Protein AF-X0X246-F1 (afdb_monomer_lite)

Structure (mmCIF, N/CA/C/O backbone):
data_AF-X0X246-F1
#
_entry.id   AF-X0X246-F1
#
loop_
_atom_site.group_PDB
_atom_site.id
_atom_site.type_symbol
_atom_site.label_atom_id
_atom_site.label_alt_id
_atom_site.label_comp_id
_atom_site.label_asym_id
_atom_site.label_entity_id
_atom_site.label_seq_id
_atom_site.pdbx_PDB_ins_code
_atom_site.Cartn_x
_atom_site.Cartn_y
_atom_site.Cartn_z
_atom_site.occupancy
_atom_site.B_iso_or_equiv
_atom_site.auth_seq_id
_atom_site.auth_comp_id
_atom_site.auth_asym_id
_atom_site.auth_atom_id
_atom_site.pdbx_PDB_model_num
ATOM 1 N N . ILE A 1 1 ? -10.282 -26.060 -7.174 1.00 69.44 1 ILE A N 1
ATOM 2 C CA . ILE A 1 1 ? -11.731 -25.877 -6.920 1.00 69.44 1 ILE A CA 1
ATOM 3 C C . ILE A 1 1 ? -11.828 -24.889 -5.763 1.00 69.44 1 ILE A C 1
ATOM 5 O O . ILE A 1 1 ? -11.105 -25.118 -4.797 1.00 69.44 1 ILE A O 1
ATOM 9 N N . PRO A 1 2 ? -12.576 -23.777 -5.881 1.00 82.06 2 PRO A N 1
ATOM 10 C CA . PRO A 1 2 ? -12.787 -22.853 -4.764 1.00 82.06 2 PRO A CA 1
ATOM 11 C C . PRO A 1 2 ? -13.455 -23.574 -3.587 1.00 82.06 2 PRO A C 1
ATOM 13 O O . PRO A 1 2 ? -14.166 -24.557 -3.801 1.00 82.06 2 PRO A O 1
ATOM 16 N N . ASP A 1 3 ? -13.229 -23.106 -2.361 1.00 89.69 3 ASP A N 1
ATOM 17 C CA . ASP A 1 3 ? -13.932 -23.639 -1.192 1.00 89.69 3 ASP A CA 1
ATOM 18 C C . ASP A 1 3 ? -15.446 -23.391 -1.354 1.00 89.69 3 ASP A C 1
ATOM 20 O O . ASP A 1 3 ? -15.888 -22.282 -1.650 1.00 89.69 3 ASP A O 1
ATOM 24 N N . CYS A 1 4 ? -16.251 -24.451 -1.234 1.00 93.00 4 CYS A N 1
ATOM 25 C CA . CYS A 1 4 ? -17.696 -24.399 -1.468 1.00 93.00 4 CYS A CA 1
ATOM 26 C C . CYS A 1 4 ? -18.498 -23.808 -0.298 1.00 93.00 4 CYS A C 1
ATOM 28 O O . CYS A 1 4 ? -19.704 -23.600 -0.428 1.00 93.00 4 CYS A O 1
ATOM 30 N N . LYS A 1 5 ? -17.854 -23.575 0.847 1.00 94.25 5 LYS A N 1
ATOM 31 C CA . LYS A 1 5 ? -18.453 -23.055 2.078 1.00 94.25 5 LYS A CA 1
ATOM 32 C C . LYS A 1 5 ? -18.032 -21.619 2.367 1.00 94.25 5 LYS A C 1
ATOM 34 O O . LYS A 1 5 ? -18.797 -20.908 3.015 1.00 94.25 5 LYS A O 1
ATOM 39 N N . LYS A 1 6 ? -16.844 -21.192 1.930 1.00 93.81 6 LYS A N 1
ATOM 40 C CA . LYS A 1 6 ? -16.334 -19.839 2.180 1.00 93.81 6 LYS A CA 1
ATOM 41 C C . LYS A 1 6 ? -15.541 -19.287 0.999 1.00 93.81 6 LYS A C 1
ATOM 43 O O . LYS A 1 6 ? -14.592 -19.904 0.534 1.00 93.81 6 LYS A O 1
ATOM 48 N N . ASP A 1 7 ? -15.863 -18.061 0.595 1.00 94.44 7 ASP A N 1
ATOM 49 C CA . ASP A 1 7 ? -14.996 -17.276 -0.282 1.00 94.44 7 ASP A CA 1
ATOM 50 C C . ASP A 1 7 ? -14.025 -16.440 0.566 1.00 94.44 7 ASP A C 1
ATOM 52 O O . ASP A 1 7 ? -14.427 -15.552 1.315 1.00 94.44 7 ASP A O 1
ATOM 56 N N . HIS A 1 8 ? -12.731 -16.742 0.468 1.00 93.19 8 HIS A N 1
ATOM 57 C CA . HIS A 1 8 ? -11.681 -16.056 1.224 1.00 93.19 8 HIS A CA 1
ATOM 58 C C . HIS A 1 8 ? -11.298 -14.681 0.657 1.00 93.19 8 HIS A C 1
ATOM 60 O O . HIS A 1 8 ? -10.497 -13.983 1.277 1.00 93.19 8 HIS A O 1
ATOM 66 N N . LEU A 1 9 ? -11.820 -14.297 -0.511 1.00 95.06 9 LEU A N 1
ATOM 67 C CA . LEU A 1 9 ? -11.568 -12.986 -1.112 1.00 95.06 9 LEU A CA 1
ATOM 68 C C . LEU A 1 9 ? -12.563 -11.920 -0.642 1.00 95.06 9 LEU A C 1
ATOM 70 O O . LEU A 1 9 ? -12.336 -10.731 -0.874 1.00 95.06 9 LEU A O 1
ATOM 74 N N . VAL A 1 10 ? -13.648 -12.326 0.022 1.00 96.25 10 VAL A N 1
ATOM 75 C CA . VAL A 1 10 ? -14.611 -11.398 0.615 1.00 96.25 10 VAL A CA 1
ATOM 76 C C . VAL A 1 10 ? -13.976 -10.714 1.825 1.00 96.25 10 VAL A C 1
ATOM 78 O O . VAL A 1 10 ? -13.415 -11.355 2.713 1.00 96.25 10 VAL A O 1
ATOM 81 N N . ILE A 1 11 ? -14.062 -9.385 1.849 1.00 97.00 11 ILE A N 1
ATOM 82 C CA . ILE A 1 11 ? -13.615 -8.554 2.967 1.00 97.00 11 ILE A CA 1
ATOM 83 C C . ILE A 1 11 ? -14.834 -8.295 3.855 1.00 97.00 11 ILE A C 1
ATOM 85 O O . ILE A 1 11 ? -15.591 -7.357 3.611 1.00 97.00 11 ILE A O 1
ATOM 89 N N . ASP A 1 12 ? -15.034 -9.159 4.851 1.00 96.69 12 ASP A N 1
ATOM 90 C CA . ASP A 1 12 ? -16.179 -9.090 5.773 1.00 96.69 12 ASP A CA 1
ATOM 91 C C . ASP A 1 12 ? -16.005 -8.016 6.863 1.00 96.69 12 ASP A C 1
ATOM 93 O O . ASP A 1 12 ? -16.977 -7.424 7.332 1.00 9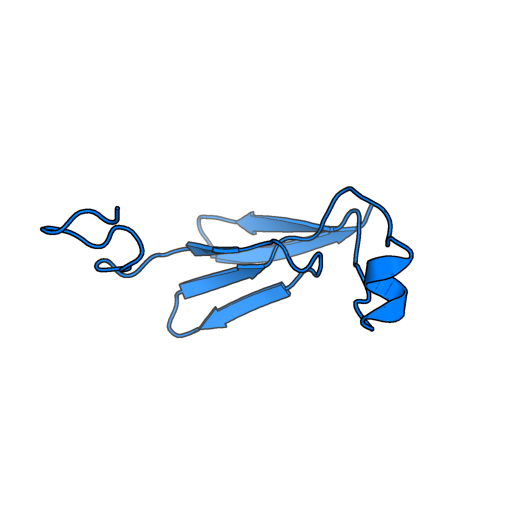6.69 12 ASP A O 1
ATOM 97 N N . GLU A 1 13 ? -14.759 -7.738 7.258 1.00 97.31 13 GLU A N 1
ATOM 98 C CA . GLU A 1 13 ? -14.410 -6.736 8.267 1.00 97.31 13 GLU A CA 1
ATOM 99 C C . GLU A 1 13 ? -13.790 -5.502 7.610 1.00 97.31 13 GLU A C 1
ATOM 101 O O . GLU A 1 13 ? -12.929 -5.611 6.736 1.00 97.31 13 GLU A O 1
ATOM 106 N N . LEU A 1 14 ? -14.211 -4.310 8.041 1.00 97.56 14 LEU A N 1
ATOM 107 C CA . LEU A 1 14 ? -13.683 -3.058 7.502 1.00 97.56 14 LEU A CA 1
ATOM 108 C C . LEU A 1 14 ? -12.209 -2.891 7.900 1.00 97.56 14 LEU A C 1
ATOM 110 O O . LEU A 1 14 ? -11.918 -2.772 9.092 1.00 97.56 14 LEU A O 1
ATOM 114 N N . PRO A 1 15 ? -11.272 -2.832 6.936 1.00 97.69 15 PRO A N 1
ATOM 115 C CA . PRO A 1 15 ? -9.867 -2.704 7.265 1.00 97.69 15 PRO A CA 1
ATOM 116 C C . PRO A 1 15 ? -9.519 -1.258 7.600 1.00 97.69 15 PRO A C 1
AT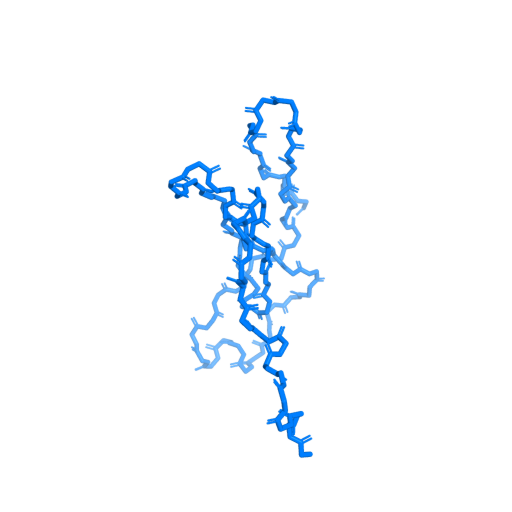OM 118 O O . PRO A 1 15 ? -9.975 -0.317 6.951 1.00 97.69 15 PRO A O 1
ATOM 121 N N . ASP A 1 16 ? -8.580 -1.074 8.520 1.00 97.19 16 ASP A N 1
ATOM 122 C CA . ASP A 1 16 ? -7.915 0.214 8.668 1.00 97.19 16 ASP A CA 1
ATOM 123 C C . ASP A 1 16 ? -7.047 0.508 7.436 1.00 97.19 16 ASP A C 1
ATOM 125 O O . ASP A 1 16 ? -7.029 1.627 6.929 1.00 97.19 16 ASP A O 1
ATOM 129 N N . PHE A 1 17 ? -6.299 -0.469 6.931 1.00 98.00 17 PHE A N 1
ATOM 130 C CA . PHE A 1 17 ? -5.408 -0.294 5.783 1.00 98.00 17 PHE A CA 1
ATOM 131 C C . PHE A 1 17 ? -5.763 -1.288 4.686 1.00 98.00 17 PHE A C 1
ATOM 133 O O . PHE A 1 17 ? -5.733 -2.494 4.910 1.00 98.00 17 PHE A O 1
ATOM 140 N N . PHE A 1 18 ? -6.032 -0.783 3.486 1.00 98.19 18 PHE A N 1
ATOM 141 C CA . PHE A 1 18 ? -6.202 -1.608 2.299 1.00 98.19 18 PHE A CA 1
ATOM 142 C C . PHE A 1 18 ? -4.989 -1.423 1.388 1.00 98.19 18 PHE A C 1
ATOM 144 O O . PHE A 1 18 ? -4.780 -0.341 0.835 1.00 98.19 18 PHE A O 1
ATOM 151 N N . ILE A 1 19 ? -4.162 -2.465 1.281 1.00 98.06 19 ILE A N 1
ATOM 152 C CA . ILE A 1 19 ? -2.867 -2.419 0.595 1.00 98.06 19 ILE A CA 1
ATOM 153 C C . ILE A 1 19 ? -2.904 -3.333 -0.626 1.00 98.06 19 ILE A C 1
ATOM 155 O O . ILE A 1 19 ? -3.279 -4.498 -0.541 1.00 98.06 19 ILE A O 1
ATOM 159 N N . THR A 1 20 ? -2.482 -2.795 -1.763 1.00 97.88 20 THR A N 1
ATOM 160 C CA . THR A 1 20 ? -2.458 -3.472 -3.061 1.00 97.88 20 THR A CA 1
ATOM 161 C C . THR A 1 20 ? -1.110 -3.271 -3.754 1.00 97.88 20 THR A C 1
ATOM 163 O O . THR A 1 20 ? -0.223 -2.577 -3.249 1.00 97.88 20 THR A O 1
ATOM 166 N N . GLY A 1 21 ? -0.933 -3.914 -4.905 1.00 95.94 21 GLY A N 1
ATOM 167 C CA . GLY A 1 21 ? 0.259 -3.784 -5.737 1.00 95.94 21 GLY A CA 1
ATOM 168 C C . GLY A 1 21 ? -0.050 -4.194 -7.171 1.00 95.94 21 GLY A C 1
ATOM 169 O O . GLY A 1 21 ? -1.053 -3.773 -7.741 1.00 95.94 21 GLY A O 1
ATOM 170 N N . HIS A 1 22 ? 0.794 -5.053 -7.746 1.00 96.06 22 HIS A N 1
ATOM 171 C CA . HIS A 1 22 ? 0.614 -5.681 -9.063 1.00 96.06 22 HIS A CA 1
ATOM 172 C C . HIS A 1 22 ? 0.720 -4.744 -10.283 1.00 96.06 22 HIS A C 1
ATOM 174 O O . HIS A 1 22 ? 1.418 -5.081 -11.233 1.00 96.06 22 HIS A O 1
ATOM 180 N N . ILE A 1 23 ? 0.129 -3.546 -10.260 1.00 94.94 23 ILE A N 1
ATOM 181 C CA . ILE A 1 23 ? 0.158 -2.609 -11.402 1.00 94.94 23 ILE A CA 1
ATOM 182 C C . ILE A 1 23 ? 1.404 -1.711 -11.446 1.00 94.94 23 ILE A C 1
ATOM 184 O O . ILE A 1 23 ? 1.551 -0.905 -12.361 1.00 94.94 23 ILE A O 1
ATOM 188 N N . HIS A 1 24 ? 2.293 -1.836 -10.454 1.00 97.12 24 HIS A N 1
ATOM 189 C CA . HIS A 1 24 ? 3.600 -1.168 -10.404 1.00 97.12 24 HIS A CA 1
ATOM 190 C C . HIS A 1 24 ? 3.524 0.373 -10.381 1.00 97.12 24 HIS A C 1
ATOM 192 O O . HIS A 1 24 ? 4.422 1.052 -10.877 1.00 97.12 24 HIS A O 1
ATOM 198 N N . ARG A 1 25 ? 2.468 0.944 -9.790 1.00 96.50 25 ARG A N 1
ATOM 199 C CA . ARG A 1 25 ? 2.277 2.396 -9.635 1.00 96.50 25 ARG A CA 1
ATOM 200 C C . ARG A 1 25 ? 1.958 2.746 -8.197 1.00 96.50 25 ARG A C 1
ATOM 202 O O . ARG A 1 25 ? 1.130 2.081 -7.589 1.00 96.50 25 ARG A O 1
ATOM 209 N N . VAL A 1 26 ? 2.550 3.806 -7.664 1.00 97.94 26 VAL A N 1
ATOM 210 C CA . VAL A 1 26 ? 2.309 4.171 -6.266 1.00 97.94 26 VAL A CA 1
ATOM 211 C C . VAL A 1 26 ? 1.104 5.101 -6.139 1.00 97.94 26 VAL A C 1
ATOM 213 O O . VAL A 1 26 ? 0.966 6.066 -6.887 1.00 97.94 26 VAL A O 1
ATOM 216 N N . SER A 1 27 ? 0.235 4.836 -5.168 1.00 97.19 27 SER A N 1
ATOM 217 C CA . SER A 1 27 ? -0.847 5.746 -4.789 1.00 97.19 27 SER A CA 1
ATOM 218 C C . SER A 1 27 ? -1.163 5.605 -3.305 1.00 97.19 27 SER A C 1
ATOM 220 O O . SER A 1 27 ? -1.162 4.497 -2.773 1.00 97.19 27 SER A O 1
ATOM 222 N N . CYS A 1 28 ? -1.453 6.727 -2.652 1.00 97.50 28 CYS A N 1
ATOM 223 C CA . CYS A 1 28 ? -1.928 6.775 -1.275 1.00 97.50 28 CYS A CA 1
ATOM 224 C C . CYS A 1 28 ? -3.152 7.687 -1.228 1.00 97.50 28 CYS A C 1
ATOM 226 O O . CYS A 1 28 ? -3.082 8.840 -1.653 1.00 97.50 28 CYS A O 1
ATOM 228 N N . SER A 1 29 ? -4.262 7.195 -0.693 1.00 96.62 29 SER A N 1
ATOM 229 C CA . SER A 1 29 ? -5.481 7.983 -0.516 1.00 96.62 29 SER A CA 1
ATOM 230 C C . SER A 1 29 ? -6.236 7.550 0.736 1.00 96.62 29 SER A C 1
ATOM 232 O O . SER A 1 29 ? -5.917 6.535 1.355 1.00 96.62 29 SER A O 1
ATOM 234 N N . ASN A 1 30 ? -7.222 8.344 1.138 1.00 96.81 30 ASN A N 1
ATOM 235 C CA . ASN A 1 30 ? -8.156 7.963 2.185 1.00 96.81 30 ASN A CA 1
ATOM 236 C C . ASN A 1 30 ? -9.561 7.891 1.590 1.00 96.81 30 ASN A C 1
ATOM 238 O O . ASN A 1 30 ? -9.983 8.819 0.900 1.00 96.81 30 ASN A O 1
ATOM 242 N N . TYR A 1 31 ? -10.274 6.804 1.864 1.00 97.06 31 TYR A N 1
ATOM 243 C CA . TYR A 1 31 ? -11.675 6.653 1.496 1.00 97.06 31 TYR A CA 1
ATOM 244 C C . TYR A 1 31 ? -12.457 6.169 2.710 1.00 97.06 31 TYR A C 1
ATOM 246 O O . TYR A 1 31 ? -12.184 5.091 3.227 1.00 97.06 31 TYR A O 1
ATOM 254 N N . LYS A 1 32 ? -13.421 6.970 3.181 1.00 96.56 32 LYS A N 1
ATOM 255 C CA . LYS A 1 32 ? -14.247 6.650 4.361 1.00 96.56 32 LYS A CA 1
ATOM 256 C C . LYS A 1 32 ? -13.414 6.176 5.567 1.00 96.56 32 LYS A C 1
ATOM 258 O O . LYS A 1 32 ? -13.728 5.165 6.182 1.00 96.56 32 LYS A O 1
ATOM 263 N N . ASN A 1 33 ? -12.344 6.903 5.892 1.00 95.31 33 ASN A N 1
ATOM 264 C CA . ASN A 1 33 ? -11.390 6.599 6.968 1.00 95.31 33 ASN A CA 1
ATOM 265 C C . ASN A 1 33 ? -10.471 5.384 6.737 1.00 95.31 33 ASN A C 1
ATOM 267 O O . ASN A 1 33 ? -9.537 5.193 7.517 1.00 95.31 33 ASN A O 1
ATOM 271 N N . ILE A 1 34 ? -10.619 4.652 5.631 1.00 98.00 34 ILE A N 1
ATOM 272 C CA . ILE A 1 34 ? -9.715 3.569 5.223 1.00 98.00 34 ILE A CA 1
ATOM 273 C C . ILE A 1 34 ? -8.522 4.164 4.474 1.00 98.00 34 ILE A C 1
ATOM 275 O O . ILE A 1 34 ? -8.687 4.943 3.530 1.00 98.00 34 ILE A O 1
ATOM 279 N N . SER A 1 35 ? -7.307 3.801 4.884 1.00 98.31 35 SER A N 1
ATOM 280 C CA . SER A 1 35 ? -6.087 4.184 4.174 1.00 98.31 35 SER A CA 1
ATOM 281 C C . SER A 1 35 ? -5.867 3.224 3.013 1.00 98.31 35 SER A C 1
ATOM 283 O O . SER A 1 35 ? -5.520 2.062 3.214 1.00 98.31 35 SER A O 1
ATOM 285 N N . MET A 1 36 ? -6.069 3.733 1.804 1.00 98.19 36 MET A N 1
ATOM 286 C CA . MET A 1 36 ? -5.919 3.006 0.551 1.00 98.19 36 MET A CA 1
ATOM 287 C C . MET A 1 36 ? -4.497 3.213 0.029 1.00 98.19 36 MET A C 1
ATOM 289 O O . MET A 1 36 ? -4.094 4.349 -0.242 1.00 98.19 36 MET A O 1
ATOM 293 N N . ILE A 1 37 ? -3.740 2.130 -0.123 1.00 98.38 37 ILE A N 1
ATOM 294 C CA . ILE A 1 37 ? -2.349 2.159 -0.579 1.00 98.38 37 ILE A CA 1
ATOM 295 C C . ILE A 1 37 ? -2.204 1.196 -1.752 1.00 98.38 37 ILE A C 1
ATOM 297 O O . ILE A 1 37 ? -2.504 0.010 -1.641 1.00 98.38 37 ILE A O 1
ATOM 301 N N . ASN A 1 38 ? -1.702 1.695 -2.874 1.00 98.06 38 ASN A N 1
ATOM 302 C CA . ASN A 1 38 ? -1.163 0.854 -3.931 1.00 98.06 38 ASN A CA 1
ATOM 303 C C . ASN A 1 38 ? 0.350 1.029 -3.957 1.00 98.06 38 ASN A C 1
ATOM 305 O O . ASN A 1 38 ? 0.851 2.149 -4.090 1.00 98.06 38 ASN A O 1
ATOM 309 N N . CYS A 1 39 ? 1.075 -0.067 -3.782 1.00 97.62 39 CYS A N 1
ATOM 310 C CA . CYS A 1 39 ? 2.525 -0.055 -3.740 1.00 97.62 39 CYS A CA 1
ATOM 311 C C . CYS A 1 39 ? 3.133 0.060 -5.146 1.00 97.62 39 CYS A C 1
ATOM 313 O O . CYS A 1 39 ? 2.578 -0.380 -6.153 1.00 97.62 39 CYS A O 1
ATOM 315 N N . SER A 1 40 ? 4.327 0.648 -5.174 1.00 97.75 40 SER A N 1
ATOM 316 C CA . SER A 1 40 ? 5.251 0.655 -6.311 1.00 97.75 40 SER A CA 1
ATOM 317 C C . SER A 1 40 ? 5.785 -0.758 -6.620 1.00 97.75 40 SER A C 1
ATOM 319 O O . SER A 1 40 ? 5.295 -1.767 -6.115 1.00 97.75 40 SER A O 1
ATOM 321 N N . CYS A 1 41 ? 6.824 -0.832 -7.443 1.00 97.94 41 CYS A N 1
ATOM 322 C CA . CYS A 1 41 ? 7.637 -2.009 -7.689 1.00 97.94 41 CYS A CA 1
ATOM 323 C C . CYS A 1 41 ? 9.127 -1.711 -7.446 1.00 97.94 41 CYS A C 1
ATOM 325 O O . CYS A 1 41 ? 9.556 -0.563 -7.346 1.00 97.94 41 CYS A O 1
ATOM 327 N N . TRP A 1 42 ? 9.931 -2.769 -7.413 1.00 97.88 42 TRP A N 1
ATOM 328 C CA . TRP A 1 42 ? 11.399 -2.686 -7.387 1.00 97.88 42 TRP A CA 1
ATOM 329 C C . TRP A 1 42 ? 12.038 -3.118 -8.710 1.00 97.88 42 TRP A C 1
ATOM 331 O O . TRP A 1 42 ? 13.245 -3.303 -8.796 1.00 97.88 42 TRP A O 1
ATOM 341 N N . VAL A 1 43 ? 11.216 -3.298 -9.743 1.00 96.56 43 VAL A N 1
ATOM 342 C CA . VAL A 1 43 ? 11.640 -3.741 -11.072 1.00 96.56 43 VAL A CA 1
ATOM 343 C C . VAL A 1 43 ? 11.391 -2.637 -12.087 1.00 96.56 43 VAL A C 1
ATOM 345 O O . VAL A 1 43 ? 10.378 -1.938 -12.007 1.00 96.56 43 VAL A O 1
ATOM 348 N N . SER A 1 44 ? 12.313 -2.474 -13.034 1.00 96.31 44 SER A N 1
ATOM 349 C CA . SER A 1 44 ? 12.151 -1.537 -14.144 1.00 96.31 44 SER A CA 1
ATOM 350 C C . SER A 1 44 ? 10.992 -1.943 -15.059 1.00 96.31 44 SER A C 1
ATOM 352 O O . SER A 1 44 ? 10.515 -3.080 -15.039 1.00 96.31 44 SER A O 1
ATOM 354 N N . GLN A 1 45 ? 10.520 -0.984 -15.856 1.00 96.94 45 GLN A N 1
ATOM 355 C CA . GLN A 1 45 ? 9.447 -1.219 -16.814 1.00 96.94 45 GLN A CA 1
ATOM 356 C C . GLN A 1 45 ? 9.880 -2.238 -17.876 1.00 96.94 45 GLN A C 1
ATOM 358 O O . GLN A 1 45 ? 10.908 -2.061 -18.530 1.00 96.94 45 GLN A O 1
ATOM 363 N N . SER A 1 46 ? 9.076 -3.284 -18.075 1.00 97.00 46 SER A N 1
ATOM 364 C CA . SER A 1 46 ? 9.313 -4.265 -19.137 1.00 97.00 46 SER A CA 1
ATOM 365 C C . SER A 1 46 ? 8.811 -3.774 -20.500 1.00 97.00 46 SER A C 1
ATOM 367 O O . SER A 1 46 ? 7.959 -2.886 -20.602 1.00 97.00 46 SER A O 1
ATOM 369 N N . SER A 1 47 ? 9.301 -4.394 -21.576 1.00 97.75 47 SER A N 1
ATOM 370 C CA . SER A 1 47 ? 8.829 -4.119 -22.939 1.00 97.75 47 SER A CA 1
ATOM 371 C C . SER A 1 47 ? 7.337 -4.422 -23.107 1.00 97.75 47 SER A C 1
ATOM 373 O O . SER A 1 47 ? 6.623 -3.656 -23.749 1.00 97.75 47 SER A O 1
ATOM 375 N N . ASP A 1 48 ? 6.833 -5.489 -22.488 1.00 96.75 48 ASP A N 1
ATOM 376 C CA . ASP A 1 48 ? 5.412 -5.839 -22.540 1.00 96.75 48 ASP A CA 1
ATOM 377 C C . ASP A 1 48 ? 4.537 -4.866 -21.745 1.00 96.75 48 ASP A C 1
ATOM 379 O O . ASP A 1 48 ? 3.428 -4.547 -22.176 1.00 96.75 48 ASP A O 1
ATOM 383 N N . GLN A 1 49 ? 5.041 -4.334 -20.627 1.00 96.69 49 GLN A N 1
ATOM 384 C CA . GLN A 1 49 ? 4.377 -3.248 -19.902 1.00 96.69 49 GLN A CA 1
ATOM 385 C C . GLN A 1 49 ? 4.273 -1.994 -20.772 1.00 96.69 49 GLN A C 1
ATOM 387 O O . GLN A 1 49 ? 3.185 -1.436 -20.900 1.00 96.69 49 GLN A O 1
ATOM 392 N N . ALA A 1 50 ? 5.365 -1.603 -21.439 1.00 96.12 50 ALA A N 1
ATOM 393 C CA . ALA A 1 50 ? 5.365 -0.485 -22.381 1.00 96.12 50 ALA A CA 1
ATOM 394 C C . ALA A 1 50 ? 4.368 -0.687 -23.533 1.00 96.12 50 ALA A C 1
ATOM 396 O O . ALA A 1 50 ? 3.561 0.201 -23.798 1.00 96.12 50 ALA A O 1
ATOM 397 N N . LYS A 1 51 ? 4.351 -1.873 -24.158 1.00 97.69 51 LYS A N 1
ATOM 398 C CA . LYS A 1 51 ? 3.393 -2.217 -25.228 1.00 97.69 51 LYS A CA 1
ATOM 399 C C . LYS A 1 51 ? 1.933 -2.128 -24.776 1.00 97.69 51 LYS A C 1
ATOM 401 O O . LYS A 1 51 ? 1.064 -1.834 -25.587 1.00 97.69 51 LYS A O 1
ATOM 406 N N . ARG A 1 52 ? 1.660 -2.383 -23.494 1.00 96.50 52 ARG A N 1
ATOM 407 C CA . ARG A 1 52 ? 0.321 -2.298 -22.885 1.00 96.50 52 ARG A CA 1
ATOM 408 C C . ARG A 1 52 ? -0.004 -0.911 -22.315 1.00 96.50 52 ARG A C 1
ATOM 410 O O . ARG A 1 52 ? -1.044 -0.756 -21.685 1.00 96.50 52 ARG A O 1
ATOM 417 N N . GLY A 1 53 ? 0.871 0.082 -22.498 1.00 95.50 53 GLY A N 1
ATOM 418 C CA . GLY A 1 53 ? 0.682 1.440 -21.976 1.00 95.50 53 GLY A CA 1
ATOM 419 C C . GLY A 1 53 ? 0.852 1.566 -20.457 1.00 95.50 53 GLY A C 1
ATOM 420 O O . GLY A 1 53 ? 0.474 2.581 -19.874 1.00 95.50 53 GLY A O 1
ATOM 421 N N . ILE A 1 54 ? 1.417 0.554 -19.793 1.00 95.44 54 ILE A N 1
ATOM 422 C CA . ILE A 1 54 ? 1.703 0.596 -18.358 1.00 95.44 54 ILE A CA 1
ATOM 423 C C . ILE A 1 54 ? 2.970 1.419 -18.145 1.00 95.44 54 ILE A C 1
ATOM 425 O O . ILE A 1 54 ? 4.047 1.032 -18.590 1.00 95.44 54 ILE A O 1
ATOM 429 N N . ILE A 1 55 ? 2.843 2.526 -17.415 1.00 96.12 55 ILE A N 1
ATOM 430 C CA . ILE A 1 55 ? 3.977 3.342 -16.967 1.00 96.12 55 ILE A CA 1
ATOM 431 C C . ILE A 1 55 ? 4.253 2.978 -15.510 1.00 96.12 55 ILE A C 1
ATOM 433 O O . ILE A 1 55 ? 3.499 3.393 -14.621 1.00 96.12 55 ILE A O 1
ATOM 437 N N . ALA A 1 56 ? 5.296 2.177 -15.294 1.00 97.00 56 ALA A N 1
ATOM 438 C CA . ALA A 1 56 ? 5.717 1.742 -13.969 1.00 97.00 56 ALA A CA 1
ATOM 439 C C . ALA A 1 56 ? 6.436 2.873 -13.222 1.00 97.00 56 ALA A C 1
ATOM 441 O O . ALA A 1 56 ? 7.067 3.750 -13.810 1.00 97.00 56 ALA A O 1
ATOM 442 N N . GLU A 1 57 ? 6.358 2.839 -11.900 1.00 97.75 57 GLU A N 1
ATOM 443 C CA . GLU A 1 57 ? 6.939 3.845 -11.024 1.00 97.75 57 GLU A CA 1
ATOM 444 C C . GLU A 1 57 ? 7.852 3.176 -9.997 1.00 97.75 57 GLU A C 1
ATOM 446 O O . GLU A 1 57 ? 7.469 3.136 -8.828 1.00 97.75 57 GLU A O 1
ATOM 451 N N . PRO A 1 58 ? 9.010 2.621 -10.402 1.00 98.00 58 PRO A N 1
ATOM 452 C CA .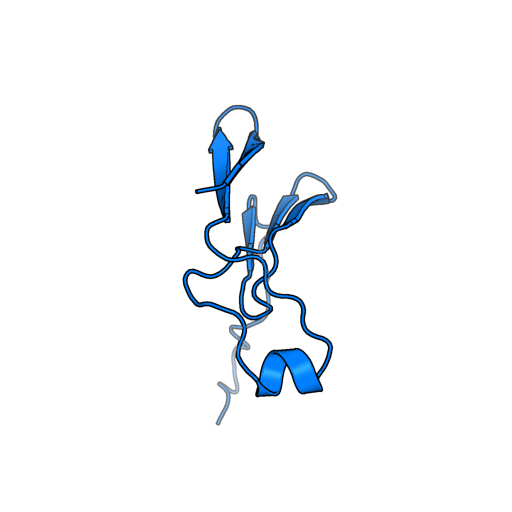 PRO A 1 58 ? 9.870 1.847 -9.514 1.00 98.00 58 PRO A CA 1
ATOM 453 C C . PRO A 1 58 ? 10.464 2.691 -8.381 1.00 98.00 58 PRO A C 1
ATOM 455 O O . PRO A 1 58 ? 10.555 3.915 -8.487 1.00 98.00 58 PRO A O 1
ATOM 458 N N . ALA A 1 59 ? 10.889 2.012 -7.314 1.00 98.06 59 ALA A N 1
ATOM 459 C CA . ALA A 1 59 ? 11.647 2.584 -6.199 1.00 98.06 59 ALA A CA 1
ATOM 460 C C . ALA A 1 59 ? 10.907 3.698 -5.430 1.00 98.06 59 ALA A C 1
ATOM 462 O O . ALA A 1 59 ? 11.501 4.670 -4.958 1.00 98.06 59 ALA A O 1
ATOM 463 N N . ARG A 1 60 ? 9.582 3.557 -5.275 1.00 98.38 60 ARG A N 1
ATOM 464 C CA . ARG A 1 60 ? 8.762 4.482 -4.479 1.00 98.38 60 ARG A CA 1
ATOM 465 C C . ARG A 1 60 ? 8.148 3.785 -3.271 1.00 98.38 60 ARG A C 1
ATOM 467 O O . ARG A 1 60 ? 7.359 2.859 -3.418 1.00 98.38 60 ARG A O 1
ATOM 474 N N . VAL A 1 61 ? 8.452 4.259 -2.069 1.00 98.00 61 VAL A N 1
ATOM 475 C CA . VAL A 1 61 ? 8.061 3.605 -0.812 1.00 98.00 61 VAL A CA 1
ATOM 476 C C . VAL A 1 61 ? 7.022 4.445 -0.066 1.00 98.00 61 VAL A C 1
ATOM 478 O O . VAL A 1 61 ? 7.354 5.536 0.407 1.00 98.00 61 VAL A O 1
ATOM 48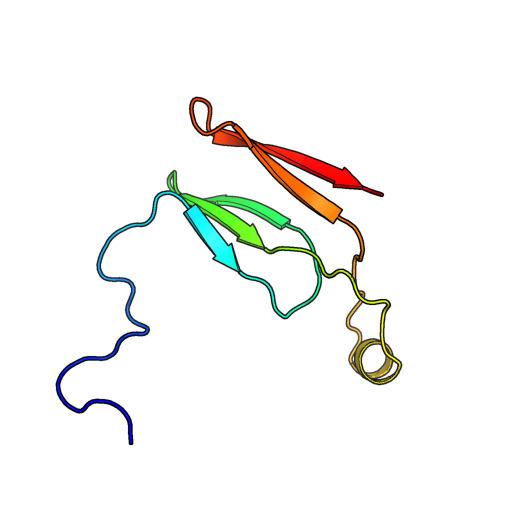1 N N . PRO A 1 62 ? 5.771 3.966 0.071 1.00 97.56 62 PRO A N 1
ATOM 482 C CA . PRO A 1 62 ? 4.806 4.525 1.010 1.00 97.56 62 PRO A CA 1
ATOM 483 C C . PRO A 1 62 ? 5.258 4.303 2.457 1.00 97.56 62 PRO A C 1
ATOM 485 O O . PRO A 1 62 ? 5.526 3.178 2.868 1.00 97.56 62 PRO A O 1
ATOM 488 N N . ILE A 1 63 ? 5.294 5.370 3.249 1.00 97.44 63 ILE A N 1
ATOM 489 C CA . ILE A 1 63 ? 5.534 5.333 4.692 1.00 97.44 63 ILE A CA 1
ATOM 490 C C . ILE A 1 63 ? 4.319 5.917 5.388 1.00 97.44 63 ILE A C 1
ATOM 492 O O . ILE A 1 63 ? 3.874 7.020 5.055 1.00 97.44 63 ILE A O 1
ATOM 496 N N . VAL A 1 64 ? 3.806 5.190 6.378 1.00 97.31 64 VAL A N 1
ATOM 497 C CA . VAL A 1 64 ? 2.620 5.592 7.129 1.00 97.31 64 VAL A CA 1
ATOM 498 C C . VAL A 1 64 ? 2.938 5.725 8.607 1.00 97.31 64 VAL A C 1
ATOM 500 O O . VAL A 1 64 ? 3.490 4.822 9.230 1.00 97.31 64 VAL A O 1
ATOM 503 N N . ASN A 1 65 ? 2.543 6.850 9.192 1.00 97.19 65 ASN A N 1
ATOM 504 C CA . ASN A 1 65 ? 2.521 7.000 10.636 1.00 97.19 65 ASN A CA 1
ATOM 505 C C . ASN A 1 65 ? 1.246 6.346 11.194 1.00 97.19 65 ASN A C 1
ATOM 507 O O . ASN A 1 65 ? 0.148 6.836 10.942 1.00 97.19 65 ASN A O 1
ATOM 511 N N . LEU A 1 66 ? 1.381 5.273 11.976 1.00 96.44 66 LEU A N 1
ATOM 512 C CA . LEU A 1 66 ? 0.234 4.493 12.464 1.00 96.44 66 LEU A CA 1
ATOM 513 C C . LEU A 1 66 ? -0.663 5.254 13.454 1.00 96.44 66 LEU A C 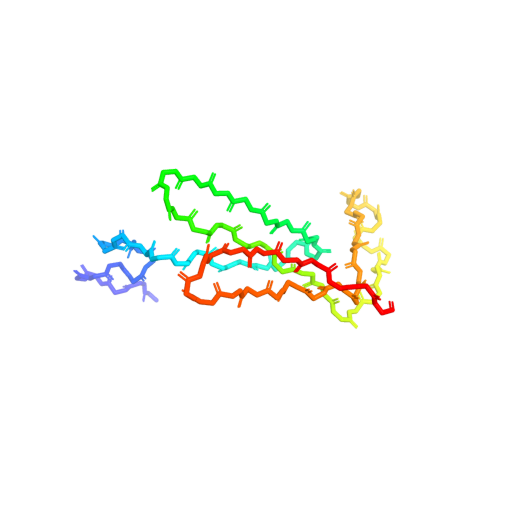1
ATOM 515 O O . LEU A 1 66 ? -1.861 5.005 13.496 1.00 96.44 66 LEU A O 1
ATOM 519 N N . LYS A 1 67 ? -0.118 6.227 14.199 1.00 95.69 67 LYS A N 1
ATOM 520 C CA . LYS A 1 67 ? -0.891 7.040 15.155 1.00 95.69 67 LYS A CA 1
ATOM 521 C C . LYS A 1 67 ? -1.733 8.118 14.471 1.00 95.69 67 LYS A C 1
ATOM 523 O O . LYS A 1 67 ? -2.847 8.395 14.887 1.00 95.69 67 LYS A O 1
ATOM 528 N N . THR A 1 68 ? -1.174 8.774 13.456 1.00 95.31 68 THR A N 1
ATOM 529 C CA . THR A 1 68 ? -1.784 9.955 12.810 1.00 95.31 68 THR A CA 1
ATOM 530 C C . THR A 1 68 ? -2.360 9.665 11.433 1.00 95.31 68 THR A C 1
ATOM 532 O O . THR A 1 68 ? -2.990 10.540 10.847 1.00 95.31 68 THR A O 1
ATOM 535 N N . ARG A 1 69 ? -2.087 8.477 10.883 1.00 94.44 69 ARG A N 1
ATOM 536 C CA . ARG A 1 69 ? -2.476 8.036 9.535 1.00 94.44 69 ARG A CA 1
ATOM 537 C C . ARG A 1 69 ? -1.914 8.907 8.407 1.00 94.44 69 ARG A C 1
ATOM 539 O O . ARG A 1 69 ? -2.289 8.744 7.250 1.00 94.44 69 ARG A O 1
ATOM 546 N N . LYS A 1 70 ? -0.963 9.797 8.719 1.00 95.62 70 LYS A N 1
ATOM 547 C CA . LYS A 1 70 ? -0.237 10.598 7.729 1.00 95.62 70 LYS A CA 1
ATOM 548 C C . LYS A 1 70 ? 0.642 9.685 6.879 1.00 95.62 70 LYS A C 1
ATOM 550 O O . LYS A 1 70 ? 1.440 8.917 7.418 1.00 95.62 70 LYS A O 1
ATOM 555 N N . MET A 1 71 ? 0.507 9.811 5.562 1.00 96.25 71 MET A N 1
ATOM 556 C CA . MET A 1 71 ? 1.241 9.022 4.575 1.00 96.25 71 MET A CA 1
ATOM 557 C C . MET A 1 71 ? 2.202 9.916 3.793 1.00 96.25 71 MET A C 1
ATOM 559 O O . MET A 1 71 ? 1.863 11.046 3.441 1.00 96.25 71 MET A O 1
ATOM 563 N N . LYS A 1 72 ? 3.402 9.411 3.516 1.00 96.94 72 LYS A N 1
ATOM 564 C CA . LYS A 1 72 ? 4.402 10.038 2.642 1.00 96.94 72 LYS A CA 1
ATOM 565 C C . LYS A 1 72 ? 4.935 9.003 1.661 1.00 96.94 72 LYS A C 1
ATOM 567 O O . LYS A 1 72 ? 4.958 7.822 1.979 1.00 96.94 72 LYS A O 1
ATOM 572 N N . ILE A 1 73 ? 5.381 9.445 0.490 1.00 98.06 73 ILE A N 1
ATOM 573 C CA . ILE A 1 73 ? 6.047 8.585 -0.492 1.00 98.06 73 ILE A CA 1
ATOM 574 C C . ILE A 1 73 ? 7.500 9.039 -0.591 1.00 98.06 73 ILE A C 1
ATOM 576 O O . ILE A 1 73 ? 7.757 10.190 -0.945 1.00 98.06 73 ILE A O 1
ATOM 580 N N . ILE A 1 74 ? 8.435 8.142 -0.285 1.00 97.81 74 ILE A N 1
ATOM 581 C CA . ILE A 1 74 ? 9.867 8.346 -0.532 1.00 97.81 74 ILE A CA 1
ATOM 582 C C . ILE A 1 74 ? 10.207 7.802 -1.920 1.00 97.81 74 ILE A C 1
ATOM 584 O O . ILE A 1 74 ? 9.659 6.780 -2.325 1.00 97.81 74 ILE A O 1
ATOM 588 N N . ARG A 1 75 ? 11.081 8.494 -2.653 1.00 96.69 75 ARG A N 1
ATOM 589 C CA . ARG A 1 75 ? 11.583 8.086 -3.972 1.00 96.69 75 ARG A CA 1
ATOM 590 C C . ARG A 1 75 ? 13.094 7.883 -3.863 1.00 96.69 75 ARG A C 1
ATOM 592 O O . ARG A 1 75 ? 13.757 8.788 -3.357 1.00 96.69 75 ARG A O 1
ATOM 599 N N . PHE A 1 76 ? 13.579 6.718 -4.281 1.00 94.31 76 PHE A N 1
ATOM 600 C CA . PHE A 1 76 ? 14.999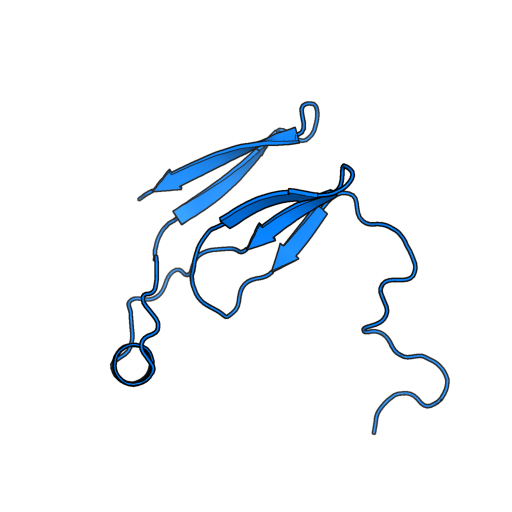 6.357 -4.318 1.00 94.31 76 PHE A CA 1
ATOM 601 C C . PHE A 1 76 ? 15.545 6.436 -5.743 1.00 94.31 76 PHE A C 1
ATOM 603 O O . PHE A 1 76 ? 14.734 6.288 -6.687 1.00 94.31 76 PHE A O 1
#

Secondary structure (DSSP, 8-state):
---SS--TT---S--SEEEE-SS---EEEEETTEEEEE---SSPPPHHHHHTT-----SEEEEE-TTT--EEEEE-

Foldseek 3Di:
DADPPDDPVDDPDDDQEDEAEDLQAWDWDADPNRTYTYDHAQDDQDPVCVVVVRDHDHQWDWDADPVPRDIDIDHD

pLDDT: mean 96.11, std 3.8, range [69.44, 98.38]

Radius of gyration: 15.66 Å; chains: 1; bounding box: 34×36×40 Å

Organism: NCBI:txid412755

Sequence (76 aa):
IPDCKKDHLVIDELPDFFITGHIHRVSCSNYKNISMINCSCWVSQSSDQAKRGIIAEPARVPIVNLKTRKMKIIRF